Protein AF-A0A839JP02-F1 (afdb_monomer_lite)

Foldseek 3Di:
DWDDDPFKIKDWPDFDWDQDPNWTKTKTKIWIPTDPVCCVVPNIKMKIWIWTDPDPFWIKTKMAMPVGDIDIDIGGHDD

Sequence (79 aa):
MQITTNEITSNTIVANLVEENEEYILYYTYITNPKSKYSKENPIQHGTCRLMLSNKDCLTGSYWTSRQTIGDIELKKCR

pLDDT: mean 93.19, std 4.46, range [69.25, 97.88]

Radius of gyration: 14.59 Å; chains: 1; bounding box: 34×28×37 Å

Structure (mmCIF, N/CA/C/O backbone):
data_AF-A0A839JP02-F1
#
_entry.id   AF-A0A839JP02-F1
#
loop_
_atom_site.group_PDB
_atom_site.id
_atom_site.type_symbol
_atom_site.label_atom_id
_atom_site.label_alt_id
_atom_site.label_comp_id
_atom_site.label_asym_id
_atom_site.label_entity_id
_atom_site.label_seq_id
_atom_site.pdbx_PDB_ins_code
_atom_site.Cartn_x
_atom_site.Cartn_y
_atom_site.Cartn_z
_atom_site.occupancy
_atom_site.B_iso_or_equiv
_atom_site.auth_seq_id
_atom_site.auth_comp_id
_atom_site.auth_asym_id
_atom_site.auth_atom_id
_atom_site.pdbx_PDB_model_num
ATOM 1 N N . MET A 1 1 ? -6.983 6.775 -8.261 1.00 83.69 1 MET A N 1
ATOM 2 C CA . MET A 1 1 ? -5.979 7.847 -8.065 1.00 83.69 1 MET A CA 1
ATOM 3 C C . MET A 1 1 ? -4.704 7.451 -8.806 1.00 83.69 1 MET A C 1
ATOM 5 O O . MET A 1 1 ? -4.477 6.258 -8.983 1.00 83.69 1 MET A O 1
ATOM 9 N N . GLN A 1 2 ? -3.907 8.410 -9.283 1.00 91.25 2 GLN A N 1
ATOM 10 C CA . GLN A 1 2 ? -2.640 8.148 -9.975 1.00 91.25 2 GLN A CA 1
ATOM 11 C C . GLN A 1 2 ? -1.522 8.981 -9.351 1.00 91.25 2 GLN A C 1
ATOM 13 O O . GLN A 1 2 ? -1.703 10.170 -9.105 1.00 91.25 2 GLN A O 1
ATOM 18 N N . ILE A 1 3 ? -0.373 8.354 -9.125 1.00 90.06 3 IL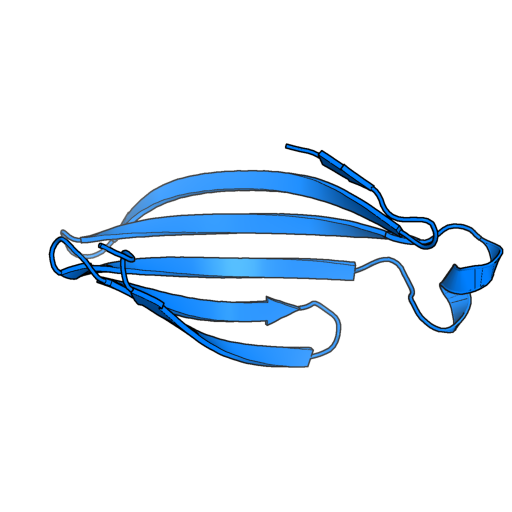E A N 1
ATOM 19 C CA . ILE A 1 3 ? 0.852 8.988 -8.637 1.00 90.06 3 ILE A CA 1
ATOM 20 C C . ILE A 1 3 ? 1.922 8.757 -9.697 1.00 90.06 3 ILE A C 1
ATOM 22 O O . ILE A 1 3 ? 2.088 7.641 -10.174 1.00 90.06 3 ILE A O 1
ATOM 26 N N . THR A 1 4 ? 2.631 9.802 -10.113 1.00 91.94 4 THR A N 1
ATOM 27 C CA . THR A 1 4 ? 3.688 9.687 -11.127 1.00 91.94 4 THR A CA 1
ATOM 28 C C . THR A 1 4 ? 4.955 10.349 -10.621 1.00 91.94 4 THR A C 1
ATOM 30 O O . THR A 1 4 ? 4.918 11.474 -10.130 1.00 91.94 4 THR A O 1
ATOM 33 N N . THR A 1 5 ? 6.075 9.650 -10.758 1.00 92.44 5 THR A N 1
ATOM 34 C CA . THR A 1 5 ? 7.419 10.172 -10.514 1.00 92.44 5 THR A CA 1
ATOM 35 C C . THR A 1 5 ? 8.217 10.166 -11.821 1.00 92.44 5 THR A C 1
ATOM 37 O O . THR A 1 5 ? 7.731 9.776 -12.888 1.00 92.44 5 THR A O 1
ATOM 40 N N . ASN A 1 6 ? 9.486 10.574 -11.762 1.00 92.06 6 ASN A N 1
ATOM 41 C CA . ASN A 1 6 ? 10.379 10.469 -12.914 1.00 92.06 6 ASN A CA 1
ATOM 42 C C . ASN A 1 6 ? 10.662 9.015 -13.329 1.00 92.06 6 ASN A C 1
ATOM 44 O O . ASN A 1 6 ? 11.057 8.795 -14.480 1.00 92.06 6 ASN A O 1
ATOM 48 N N . GLU A 1 7 ? 10.415 8.049 -12.440 1.00 91.75 7 GLU A N 1
ATOM 49 C CA . GLU A 1 7 ? 10.771 6.639 -12.605 1.00 91.75 7 GLU A CA 1
ATOM 50 C C . GLU A 1 7 ? 9.570 5.731 -12.859 1.00 91.75 7 GLU A C 1
ATOM 52 O O . GLU A 1 7 ? 9.638 4.852 -13.722 1.00 91.75 7 GLU A O 1
ATOM 57 N N . ILE A 1 8 ? 8.471 5.966 -12.141 1.00 94.31 8 ILE A N 1
ATOM 58 C CA . ILE A 1 8 ? 7.305 5.084 -12.104 1.00 94.31 8 ILE A CA 1
ATOM 59 C C . ILE A 1 8 ? 5.995 5.863 -12.233 1.00 94.31 8 ILE A C 1
ATOM 61 O O . ILE A 1 8 ? 5.895 7.029 -11.847 1.00 94.31 8 ILE A O 1
ATOM 65 N N . THR A 1 9 ? 4.963 5.179 -12.710 1.00 95.56 9 THR A N 1
ATOM 66 C CA . THR A 1 9 ? 3.566 5.591 -12.590 1.00 95.56 9 THR A CA 1
ATOM 67 C C . THR A 1 9 ? 2.822 4.535 -11.789 1.00 95.56 9 THR A C 1
ATOM 69 O O . THR A 1 9 ? 2.805 3.370 -12.175 1.00 95.56 9 THR A O 1
ATOM 72 N N . SER A 1 10 ? 2.195 4.935 -10.689 1.00 94.62 10 SER A N 1
ATOM 73 C CA . SER A 1 10 ? 1.365 4.066 -9.865 1.00 94.62 10 SER A CA 1
ATOM 74 C C . SER A 1 10 ? -0.107 4.439 -9.987 1.00 94.62 10 SER A C 1
ATOM 76 O O . SER A 1 10 ? -0.472 5.612 -9.894 1.00 94.62 10 SER A O 1
ATOM 78 N N . ASN A 1 11 ? -0.964 3.440 -10.163 1.00 96.12 11 ASN A N 1
ATOM 79 C CA . ASN A 1 11 ? -2.407 3.608 -10.295 1.00 96.12 11 ASN A CA 1
ATOM 80 C C . ASN A 1 11 ? -3.126 2.785 -9.229 1.00 96.12 11 ASN A C 1
ATOM 82 O O . ASN A 1 11 ? -2.815 1.612 -9.034 1.00 96.12 11 ASN A O 1
ATOM 86 N N . THR A 1 12 ? -4.123 3.378 -8.574 1.00 96.12 12 THR A N 1
ATOM 87 C CA . THR A 1 12 ? -5.078 2.618 -7.758 1.00 96.12 12 THR A CA 1
ATOM 88 C C . THR A 1 12 ? -5.887 1.691 -8.656 1.00 96.12 12 THR A C 1
ATOM 90 O O . THR A 1 12 ? -6.453 2.154 -9.645 1.00 96.12 12 THR A O 1
ATOM 93 N N . ILE A 1 13 ? -5.983 0.418 -8.279 1.00 95.69 13 ILE A N 1
ATOM 94 C CA . ILE A 1 13 ? -6.868 -0.567 -8.915 1.00 95.69 13 ILE A CA 1
ATOM 95 C C . ILE A 1 13 ? -8.059 -0.864 -8.005 1.00 95.69 13 ILE A C 1
ATOM 97 O O . ILE A 1 13 ? -9.183 -0.978 -8.480 1.00 95.69 13 ILE A O 1
ATOM 101 N N . VAL A 1 14 ? -7.820 -0.955 -6.695 1.00 95.62 14 VAL A N 1
ATOM 102 C CA . VAL A 1 14 ? -8.860 -1.228 -5.700 1.00 95.62 14 VAL A CA 1
ATOM 103 C C . VAL A 1 14 ? -8.741 -0.215 -4.574 1.00 95.62 14 VAL A C 1
ATOM 105 O O . VAL A 1 14 ? -7.648 0.034 -4.075 1.00 95.62 14 VAL A O 1
ATOM 108 N N . ALA A 1 15 ? -9.869 0.358 -4.180 1.00 94.88 15 ALA A N 1
ATOM 109 C CA . ALA A 1 15 ? -10.039 1.100 -2.941 1.00 94.88 15 ALA A CA 1
ATOM 110 C C . ALA A 1 15 ? -11.436 0.752 -2.431 1.00 94.88 15 ALA A C 1
ATOM 112 O O . ALA A 1 15 ? -12.413 1.390 -2.818 1.00 94.88 15 ALA A O 1
ATOM 113 N N . ASN A 1 16 ? -11.528 -0.332 -1.665 1.00 95.62 16 ASN A N 1
ATOM 114 C CA . ASN A 1 16 ? -12.802 -0.887 -1.229 1.00 95.62 16 ASN A CA 1
ATOM 115 C C . ASN A 1 16 ? -12.865 -0.958 0.292 1.00 95.62 16 ASN A C 1
ATOM 117 O O . ASN A 1 16 ? -11.916 -1.423 0.923 1.00 95.62 16 ASN A O 1
ATOM 121 N N . LEU A 1 17 ? -13.984 -0.513 0.854 1.00 94.75 17 LEU A N 1
ATOM 122 C CA . LEU A 1 17 ? -14.288 -0.653 2.270 1.00 94.75 17 LEU A CA 1
ATOM 123 C C . LEU A 1 17 ? -15.173 -1.890 2.437 1.00 94.75 17 LEU A C 1
ATOM 125 O O . LEU A 1 17 ? -16.249 -1.960 1.848 1.00 94.75 17 LEU A O 1
ATOM 129 N N . VAL A 1 18 ? -14.705 -2.863 3.206 1.00 95.25 18 VAL A N 1
ATOM 130 C CA . VAL A 1 18 ? -15.397 -4.128 3.462 1.00 95.25 18 VAL A CA 1
ATOM 131 C C . VAL A 1 18 ? -15.689 -4.217 4.949 1.00 95.25 18 VAL A C 1
ATOM 133 O O . VAL A 1 18 ? -14.840 -3.864 5.761 1.00 95.25 18 VAL A O 1
ATOM 136 N N . GLU A 1 19 ? -16.882 -4.675 5.303 1.00 94.12 19 GLU A N 1
ATOM 137 C CA . GLU A 1 19 ? -17.206 -5.029 6.680 1.00 94.12 19 GLU A CA 1
ATOM 138 C C . GLU A 1 19 ? -16.747 -6.471 6.947 1.00 94.12 19 GLU A C 1
ATOM 140 O O . GLU A 1 19 ? -17.210 -7.410 6.299 1.00 94.12 19 GLU A O 1
ATOM 145 N N . GLU A 1 20 ? -15.809 -6.646 7.874 1.00 91.50 20 GLU A N 1
ATOM 146 C CA . GLU A 1 20 ? -15.322 -7.943 8.347 1.00 91.50 20 GLU A CA 1
ATOM 147 C C . GLU A 1 20 ? -15.448 -7.969 9.870 1.00 91.50 20 GLU A C 1
ATOM 149 O O . GLU A 1 20 ? -14.866 -7.127 10.543 1.00 91.50 20 GLU A O 1
ATOM 154 N N . ASN A 1 21 ? -16.175 -8.941 10.428 1.00 89.81 21 ASN A N 1
ATOM 155 C CA . ASN A 1 21 ? -16.327 -9.098 11.883 1.00 89.81 21 ASN A CA 1
ATOM 156 C C . ASN A 1 21 ? -16.781 -7.810 12.607 1.00 89.81 21 ASN A C 1
ATOM 158 O O . ASN A 1 21 ? -16.215 -7.462 13.637 1.00 89.81 21 ASN A O 1
ATOM 162 N N . GLU A 1 22 ? -17.782 -7.107 12.062 1.00 89.88 22 GLU A N 1
ATOM 163 C CA . GLU A 1 22 ? -18.304 -5.830 12.599 1.00 89.88 22 GLU A CA 1
ATOM 164 C C . GLU A 1 22 ? -17.297 -4.658 12.553 1.00 89.88 22 GLU A C 1
ATOM 166 O O . GLU A 1 22 ? -17.538 -3.588 13.114 1.00 89.88 22 GLU A O 1
ATOM 171 N N . GLU A 1 23 ? -16.180 -4.822 11.837 1.00 90.19 23 GLU A N 1
ATOM 172 C CA . GLU A 1 23 ? -15.176 -3.786 11.611 1.00 90.19 23 GLU A CA 1
ATOM 173 C C . GLU A 1 23 ? -15.100 -3.397 10.133 1.00 90.19 23 GLU A C 1
ATOM 175 O O . GLU A 1 23 ? -15.165 -4.232 9.231 1.00 90.19 23 GLU A O 1
ATOM 180 N N . TYR A 1 24 ? -14.912 -2.104 9.865 1.00 92.25 24 TYR A N 1
ATOM 181 C CA . TYR A 1 24 ? -14.700 -1.608 8.507 1.00 92.25 24 TYR A CA 1
ATOM 182 C C . TYR A 1 24 ? -13.221 -1.627 8.136 1.00 92.25 24 TYR A C 1
ATOM 184 O O . TYR A 1 24 ? -12.385 -0.993 8.787 1.00 92.25 24 TYR A O 1
ATOM 192 N N . ILE A 1 25 ? -12.920 -2.303 7.033 1.00 95.69 25 ILE A N 1
ATOM 193 C CA . ILE A 1 25 ? -11.566 -2.576 6.572 1.00 95.69 25 ILE A CA 1
ATOM 194 C C . ILE A 1 25 ? -11.394 -2.040 5.163 1.00 95.69 25 ILE A C 1
ATOM 196 O O . ILE A 1 25 ? -12.105 -2.411 4.230 1.00 95.69 25 ILE A O 1
ATOM 200 N N . LEU A 1 26 ? -10.426 -1.147 5.001 1.00 95.44 26 LEU A N 1
ATOM 201 C CA . LEU A 1 26 ? -10.038 -0.609 3.713 1.00 95.44 26 LEU A CA 1
ATOM 202 C C . LEU A 1 26 ? -8.981 -1.514 3.084 1.00 95.44 26 LEU A C 1
ATOM 204 O O . LEU A 1 26 ? -7.841 -1.572 3.547 1.00 95.44 26 LEU A O 1
ATOM 208 N N . TYR A 1 27 ? -9.344 -2.147 1.975 1.00 96.44 27 TYR A N 1
ATOM 209 C CA . TYR A 1 27 ? -8.392 -2.760 1.061 1.00 96.44 27 TYR A CA 1
ATOM 210 C C . TYR A 1 27 ? -8.047 -1.770 -0.038 1.00 96.44 27 TYR A C 1
ATOM 212 O O . TYR A 1 27 ? -8.883 -1.415 -0.876 1.00 96.44 27 TYR A O 1
ATOM 220 N N . TYR A 1 28 ? -6.792 -1.341 -0.054 1.00 96.06 28 TYR A N 1
ATOM 221 C CA . TYR A 1 28 ? -6.274 -0.454 -1.080 1.00 96.06 28 TYR A CA 1
ATOM 222 C C . TYR A 1 28 ? -5.162 -1.155 -1.846 1.00 96.06 28 TYR A C 1
ATOM 224 O O . TYR A 1 28 ? -4.127 -1.495 -1.283 1.00 96.06 28 TYR A O 1
ATOM 232 N N . THR A 1 29 ? -5.378 -1.375 -3.141 1.00 96.75 29 THR A N 1
ATOM 233 C CA . THR A 1 29 ? -4.410 -2.012 -4.038 1.00 96.75 29 THR A CA 1
ATOM 234 C C . THR A 1 29 ? -4.030 -1.069 -5.163 1.00 96.75 29 THR A C 1
ATOM 236 O O . THR A 1 29 ? -4.893 -0.475 -5.816 1.00 96.75 29 THR A O 1
ATOM 239 N N . TYR A 1 30 ? -2.734 -0.975 -5.429 1.00 96.12 30 TYR A N 1
ATOM 240 C CA . TYR A 1 30 ? -2.170 -0.216 -6.531 1.00 96.12 30 TYR A CA 1
ATOM 241 C C . TYR A 1 30 ? -1.250 -1.085 -7.389 1.00 96.12 30 TYR A C 1
ATOM 243 O O . TYR A 1 30 ? -0.680 -2.073 -6.926 1.00 96.12 30 TYR A O 1
ATOM 251 N N . ILE A 1 31 ? -1.100 -0.697 -8.652 1.00 97.06 31 ILE A N 1
ATOM 252 C CA . ILE A 1 31 ? -0.068 -1.203 -9.560 1.00 97.06 31 ILE A CA 1
ATOM 253 C C . ILE A 1 31 ? 0.971 -0.119 -9.773 1.00 97.06 31 ILE A C 1
ATOM 255 O O . ILE A 1 31 ? 0.615 1.042 -9.948 1.00 97.06 31 ILE A O 1
ATOM 259 N N . THR A 1 32 ? 2.240 -0.500 -9.781 1.00 95.75 32 THR A N 1
ATOM 260 C CA . THR A 1 32 ? 3.367 0.361 -10.125 1.00 95.75 32 THR A CA 1
ATOM 261 C C . THR A 1 32 ? 3.926 -0.070 -11.470 1.00 95.75 32 THR A C 1
ATOM 263 O O . THR A 1 32 ? 4.369 -1.205 -11.622 1.00 95.75 32 THR A O 1
ATOM 266 N N . ASN A 1 33 ? 3.927 0.853 -12.427 1.00 95.94 33 ASN A N 1
ATOM 267 C CA . ASN A 1 33 ? 4.434 0.681 -13.780 1.00 95.94 33 ASN A CA 1
ATOM 268 C C . ASN A 1 33 ? 5.710 1.522 -13.966 1.00 95.94 33 ASN A C 1
ATOM 270 O O . ASN A 1 33 ? 5.627 2.752 -14.038 1.00 95.94 33 ASN A O 1
ATOM 274 N N . PRO A 1 34 ? 6.900 0.908 -14.024 1.00 94.81 34 PRO A N 1
ATOM 275 C CA . PRO A 1 34 ? 8.145 1.615 -14.312 1.00 94.81 34 PRO A CA 1
ATOM 276 C C . PRO A 1 34 ? 8.221 2.089 -15.762 1.00 94.81 34 PRO A C 1
ATOM 278 O O . PRO A 1 34 ? 7.744 1.426 -16.684 1.00 94.81 34 PRO A O 1
ATOM 281 N N . LYS A 1 35 ? 8.936 3.192 -15.999 1.00 93.50 35 LYS A N 1
ATOM 282 C CA . LYS A 1 35 ? 9.425 3.496 -17.351 1.00 93.50 35 LYS A CA 1
ATOM 283 C C . LYS A 1 35 ? 10.412 2.414 -17.785 1.00 93.50 35 LYS A C 1
ATOM 285 O O . LYS A 1 35 ? 11.163 1.890 -16.965 1.00 93.50 35 LYS A O 1
ATOM 290 N N . SER A 1 36 ? 10.484 2.150 -19.091 1.00 92.62 36 SER A N 1
ATOM 291 C CA . SER A 1 36 ? 11.309 1.067 -19.653 1.00 92.62 36 SER A CA 1
ATOM 292 C C . SER A 1 36 ? 12.747 1.047 -19.119 1.00 92.62 36 SER A C 1
ATOM 294 O O . SER A 1 36 ? 13.239 -0.023 -18.771 1.00 92.62 36 SER A O 1
ATOM 296 N N . LYS A 1 37 ? 13.396 2.215 -18.977 1.00 94.75 37 LYS A N 1
ATOM 297 C CA . LYS A 1 37 ? 14.775 2.329 -18.462 1.00 94.75 37 LYS A CA 1
ATOM 298 C C . LYS A 1 37 ? 14.969 1.846 -17.017 1.00 94.75 37 LYS A C 1
ATOM 300 O O . LYS A 1 37 ? 16.076 1.469 -16.670 1.00 94.75 37 LYS A O 1
ATOM 305 N N . TYR A 1 38 ? 13.912 1.833 -16.206 1.00 92.00 38 TYR A N 1
ATOM 306 C CA . TYR A 1 38 ? 13.941 1.393 -14.806 1.00 92.00 38 TYR A CA 1
ATOM 307 C C . TYR A 1 38 ? 13.306 0.014 -14.606 1.00 92.00 38 TYR A C 1
ATOM 309 O O . TYR A 1 38 ? 13.367 -0.536 -13.514 1.00 92.00 38 TYR A O 1
ATOM 317 N N . SER A 1 39 ? 12.701 -0.569 -15.645 1.00 89.06 39 SER A N 1
ATOM 318 C CA . SER A 1 39 ? 11.904 -1.801 -15.534 1.00 89.06 39 SER A CA 1
ATOM 319 C C . SER A 1 39 ? 12.691 -3.036 -15.087 1.00 89.06 39 SER A C 1
ATOM 321 O O . SER A 1 39 ? 12.105 -3.950 -14.517 1.00 89.06 39 SER A O 1
ATOM 323 N N . LYS A 1 40 ? 14.012 -3.062 -15.303 1.00 89.75 40 LYS A N 1
ATOM 324 C CA . LYS A 1 40 ? 14.875 -4.169 -14.872 1.00 89.75 40 LYS A CA 1
ATOM 325 C C . LYS A 1 40 ? 15.088 -4.182 -13.355 1.00 89.75 40 LYS A C 1
ATOM 327 O O . LYS A 1 40 ? 15.037 -5.239 -12.739 1.00 89.75 40 LYS A O 1
ATOM 332 N N . GLU A 1 41 ? 15.326 -3.016 -12.764 1.00 90.56 41 GLU A N 1
ATOM 333 C CA . GLU A 1 41 ? 15.555 -2.845 -11.320 1.00 90.56 41 GLU A CA 1
ATOM 334 C C . GLU A 1 41 ? 14.229 -2.724 -10.560 1.00 90.56 41 GLU A C 1
ATOM 336 O O . GLU A 1 41 ? 14.066 -3.191 -9.430 1.00 90.56 41 GLU A O 1
ATOM 341 N N . ASN A 1 42 ? 13.242 -2.117 -11.216 1.00 88.31 42 ASN A N 1
ATOM 342 C CA . ASN A 1 42 ? 11.925 -1.872 -10.678 1.00 88.31 42 ASN A CA 1
ATOM 343 C C . ASN A 1 42 ? 10.823 -2.444 -11.593 1.00 88.31 42 ASN A C 1
ATOM 345 O O . ASN A 1 42 ? 10.032 -1.653 -12.086 1.00 88.31 42 ASN A O 1
ATOM 349 N N . PRO A 1 43 ? 10.717 -3.773 -11.817 1.00 92.62 43 PRO A N 1
ATOM 350 C CA . PRO A 1 43 ? 9.626 -4.375 -12.590 1.00 92.62 43 PRO A CA 1
ATOM 351 C C . PRO A 1 43 ? 8.220 -4.003 -12.102 1.00 92.62 43 PRO A C 1
ATOM 353 O O . PRO A 1 43 ? 8.014 -3.615 -10.947 1.00 92.62 43 PRO A O 1
ATOM 356 N N . ILE A 1 44 ? 7.238 -4.191 -12.987 1.00 95.38 44 ILE A N 1
ATOM 357 C CA . ILE A 1 44 ? 5.819 -4.012 -12.662 1.00 95.38 44 ILE A CA 1
ATOM 358 C C . ILE A 1 44 ? 5.485 -4.804 -11.396 1.00 95.38 44 ILE A C 1
ATOM 360 O O . ILE A 1 44 ? 5.854 -5.973 -11.266 1.00 95.38 44 ILE A O 1
ATOM 364 N N . GLN A 1 45 ? 4.818 -4.154 -10.449 1.00 95.38 45 GLN A N 1
ATOM 365 C CA . GLN A 1 45 ? 4.468 -4.771 -9.175 1.00 95.38 45 GLN A CA 1
ATOM 366 C C . GLN A 1 45 ? 3.130 -4.274 -8.652 1.00 95.38 45 GLN A C 1
ATOM 368 O O . GLN A 1 45 ? 2.704 -3.159 -8.954 1.00 95.38 45 GLN A O 1
ATOM 373 N N . HIS A 1 46 ? 2.510 -5.103 -7.822 1.00 96.81 46 HIS A N 1
ATOM 374 C CA . HIS A 1 46 ? 1.298 -4.765 -7.093 1.00 96.81 46 HIS A CA 1
ATOM 375 C C . HIS A 1 46 ? 1.628 -4.569 -5.623 1.00 96.81 46 HIS A C 1
ATOM 377 O O . HIS A 1 46 ? 2.400 -5.343 -5.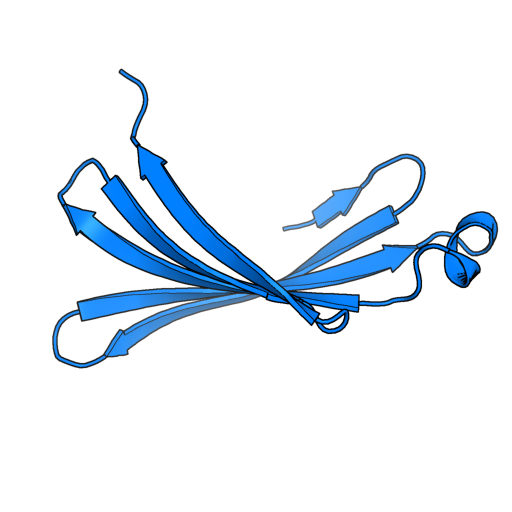058 1.00 96.81 46 HIS A O 1
ATOM 383 N N . GLY A 1 47 ? 1.039 -3.546 -5.016 1.00 96.44 47 GLY A N 1
ATOM 384 C CA . GLY A 1 47 ? 1.060 -3.343 -3.576 1.00 96.44 47 GLY A CA 1
ATOM 385 C C . GLY A 1 47 ? -0.360 -3.264 -3.046 1.00 96.44 47 GLY A C 1
ATOM 386 O O . GLY A 1 47 ? -1.202 -2.597 -3.646 1.00 96.44 47 GLY A O 1
ATOM 387 N N . THR A 1 48 ? -0.612 -3.924 -1.924 1.00 97.50 48 THR A N 1
ATOM 388 C CA . THR A 1 48 ? -1.886 -3.864 -1.210 1.00 97.50 48 THR A CA 1
ATOM 389 C C . THR A 1 48 ? -1.627 -3.461 0.229 1.00 97.50 48 THR A C 1
ATOM 391 O O . THR A 1 48 ? -0.686 -3.952 0.848 1.00 97.50 48 THR A O 1
ATOM 394 N N . CYS A 1 49 ? -2.466 -2.584 0.772 1.00 96.44 49 CYS A N 1
ATOM 395 C CA . CYS A 1 49 ? -2.605 -2.420 2.209 1.00 96.44 49 CYS A CA 1
ATOM 396 C C . CYS A 1 49 ? -4.024 -2.775 2.656 1.00 96.44 49 CYS A C 1
ATOM 398 O O . CYS A 1 49 ? -5.005 -2.512 1.954 1.00 96.44 49 CYS A O 1
ATOM 400 N N . 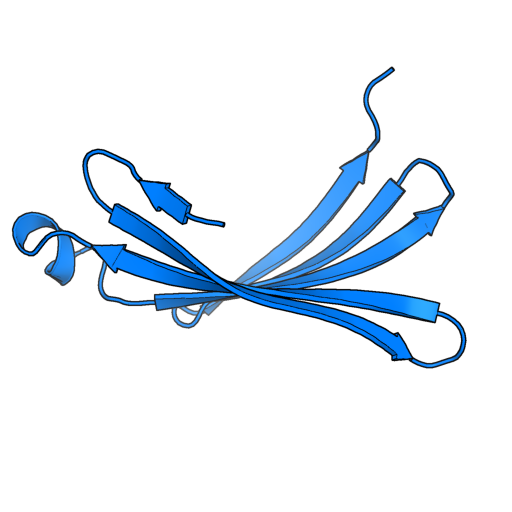ARG A 1 50 ? -4.097 -3.397 3.831 1.00 96.50 50 ARG A N 1
ATOM 401 C CA . ARG A 1 50 ? -5.317 -3.685 4.578 1.00 96.50 50 ARG A CA 1
ATOM 402 C C . ARG A 1 50 ? -5.284 -2.813 5.817 1.00 96.50 50 ARG A C 1
ATOM 404 O O . ARG A 1 50 ? -4.445 -3.041 6.683 1.00 96.50 50 ARG A O 1
ATOM 411 N N . LEU A 1 51 ? -6.154 -1.815 5.872 1.00 95.75 51 LEU A N 1
ATOM 412 C CA . LEU A 1 51 ? -6.188 -0.821 6.939 1.00 95.75 51 LEU A CA 1
ATOM 413 C C . LEU A 1 51 ? -7.515 -0.888 7.684 1.00 95.75 51 LEU A C 1
ATOM 415 O O . LEU A 1 51 ? -8.564 -1.068 7.074 1.00 95.75 51 LEU A O 1
ATOM 419 N N . MET A 1 52 ? -7.467 -0.681 8.989 1.00 94.62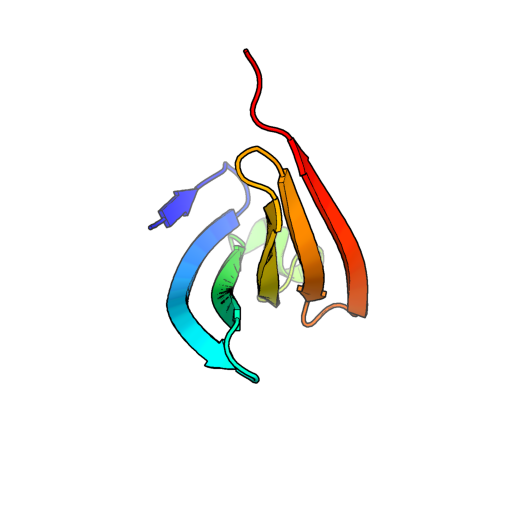 52 MET A N 1
ATOM 420 C CA . MET A 1 52 ? -8.627 -0.597 9.864 1.00 94.62 52 MET A CA 1
ATOM 421 C C . MET A 1 52 ? -8.464 0.577 10.828 1.00 94.62 52 MET A C 1
ATOM 423 O O . MET A 1 52 ? -7.349 0.985 11.160 1.00 94.62 52 MET A O 1
ATOM 427 N N . LEU A 1 53 ? -9.582 1.133 11.281 1.00 91.06 53 LEU A N 1
ATOM 428 C CA . LEU A 1 53 ? -9.589 2.127 12.351 1.00 91.06 53 LEU A CA 1
ATOM 429 C C . LEU A 1 53 ? -9.370 1.413 13.685 1.00 91.06 53 LEU A C 1
ATOM 431 O O . LEU A 1 53 ? -10.271 0.737 14.165 1.00 91.06 53 LEU A O 1
ATOM 435 N N . SER A 1 54 ? -8.198 1.588 14.300 1.00 85.00 54 SER A N 1
ATOM 436 C CA . SER A 1 54 ? -7.973 1.104 15.671 1.00 85.00 54 SER A CA 1
ATOM 437 C C . SER A 1 54 ? -8.633 2.023 16.700 1.00 85.00 54 SER A C 1
ATOM 439 O O . SER A 1 54 ? -9.118 1.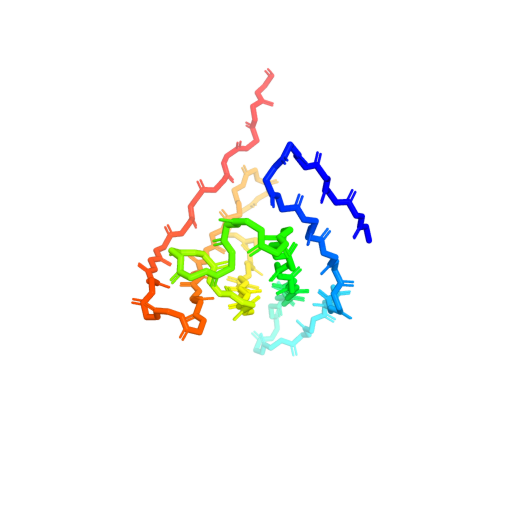577 17.736 1.00 85.00 54 SER A O 1
ATOM 441 N N . ASN A 1 55 ? -8.668 3.327 16.415 1.00 86.88 55 ASN A N 1
ATOM 442 C CA . ASN A 1 55 ? -9.457 4.325 17.129 1.00 86.88 55 ASN A CA 1
ATOM 443 C C . ASN A 1 55 ? -9.718 5.536 16.213 1.00 86.88 55 ASN A C 1
ATOM 445 O O . ASN A 1 55 ? -9.288 5.563 15.062 1.00 86.88 55 ASN A O 1
ATOM 449 N N . LYS A 1 56 ? -10.420 6.559 16.720 1.00 86.81 56 LYS A N 1
ATOM 450 C CA . LYS A 1 56 ? -10.835 7.735 15.928 1.00 86.81 56 LYS A CA 1
ATOM 451 C C . LYS A 1 56 ? -9.683 8.503 15.267 1.00 86.81 56 LYS A C 1
ATOM 453 O O . LYS A 1 56 ? -9.924 9.194 14.280 1.00 86.81 56 LYS A O 1
ATOM 458 N N . ASP A 1 57 ? -8.468 8.389 15.795 1.00 91.88 57 ASP A N 1
ATOM 459 C CA . ASP A 1 57 ? -7.301 9.147 15.341 1.00 91.88 57 ASP A CA 1
ATOM 460 C C . ASP A 1 57 ? -6.154 8.243 14.855 1.00 91.88 57 ASP A C 1
ATOM 462 O O . ASP A 1 57 ? -5.072 8.745 14.537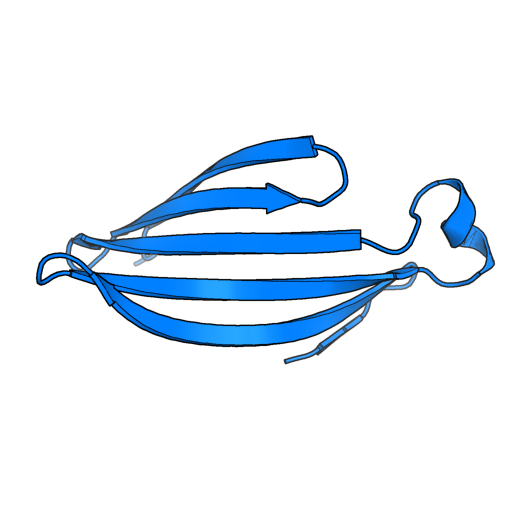 1.00 91.88 57 ASP A O 1
ATOM 466 N N . CYS A 1 58 ? -6.371 6.925 14.785 1.00 92.38 58 CYS A N 1
ATOM 467 C CA . CYS A 1 58 ? -5.343 5.957 14.425 1.00 92.38 58 CYS A CA 1
ATOM 468 C C . CYS A 1 58 ? -5.871 4.896 13.453 1.00 92.38 58 CYS A C 1
ATOM 470 O O . CYS A 1 58 ? -6.811 4.155 13.754 1.00 92.38 58 CYS A O 1
ATOM 472 N N . LEU A 1 59 ? -5.219 4.799 12.295 1.00 93.56 59 LEU A N 1
ATOM 473 C CA . LEU A 1 59 ? -5.375 3.691 11.360 1.00 93.56 59 LEU A CA 1
ATOM 474 C C . LEU A 1 59 ? -4.218 2.718 11.557 1.00 93.56 59 LEU A C 1
ATOM 476 O O . LEU A 1 59 ? -3.057 3.121 11.525 1.00 93.56 59 LEU A O 1
ATOM 480 N N . THR A 1 60 ? -4.532 1.441 11.718 1.00 95.69 60 THR A N 1
ATOM 481 C CA . THR A 1 60 ? -3.543 0.364 11.785 1.00 95.69 60 THR A CA 1
ATOM 482 C C . THR A 1 60 ? -3.778 -0.623 10.662 1.00 95.69 60 THR A C 1
ATOM 484 O O . THR A 1 60 ? -4.866 -0.700 10.091 1.00 95.69 60 THR A O 1
ATOM 487 N N . GLY A 1 61 ? -2.761 -1.400 10.331 1.00 95.75 61 GLY A N 1
ATOM 488 C CA . GLY A 1 61 ? -2.915 -2.459 9.358 1.00 95.75 61 GLY A CA 1
ATOM 489 C C . GLY A 1 61 ? -1.591 -2.998 8.877 1.00 95.75 61 GLY A C 1
ATOM 490 O O . GLY A 1 61 ? -0.547 -2.735 9.468 1.00 95.75 61 GLY A O 1
ATOM 491 N N . SER A 1 62 ? -1.649 -3.708 7.761 1.00 97.62 62 SER A N 1
ATOM 492 C CA . SER A 1 62 ? -0.475 -4.322 7.155 1.00 97.62 62 SER A CA 1
ATOM 493 C C . SER A 1 62 ? -0.472 -4.076 5.655 1.00 97.62 62 SER A C 1
ATOM 495 O O . SER A 1 62 ? -1.512 -3.830 5.034 1.00 97.62 62 SER A O 1
ATOM 497 N N . TYR A 1 63 ? 0.711 -4.135 5.060 1.00 97.00 63 TYR A N 1
ATOM 498 C CA . TYR A 1 63 ? 0.904 -4.030 3.625 1.00 97.00 63 TYR A CA 1
ATOM 499 C C . TYR A 1 63 ? 1.781 -5.157 3.114 1.00 97.00 63 TYR A C 1
ATOM 501 O O . TYR A 1 63 ? 2.616 -5.706 3.833 1.00 97.00 63 TYR A O 1
ATOM 509 N N . TRP A 1 64 ? 1.590 -5.482 1.844 1.00 97.88 64 TRP A N 1
ATOM 510 C CA . TRP A 1 64 ? 2.417 -6.433 1.126 1.00 97.88 64 TRP A CA 1
ATOM 511 C C . TRP A 1 64 ? 2.531 -6.039 -0.340 1.00 97.88 64 TRP A C 1
ATOM 513 O O . TRP A 1 64 ? 1.637 -5.410 -0.913 1.00 97.88 64 TRP A O 1
ATOM 523 N N . THR A 1 65 ? 3.639 -6.422 -0.962 1.00 96.19 65 THR A N 1
ATOM 524 C CA . THR A 1 65 ? 3.858 -6.247 -2.396 1.00 96.19 65 THR A CA 1
ATOM 525 C C . THR A 1 65 ? 4.145 -7.580 -3.069 1.00 96.19 65 THR A C 1
ATOM 527 O O . THR A 1 65 ? 4.621 -8.531 -2.446 1.00 96.19 65 THR A O 1
ATOM 530 N N . SER A 1 66 ? 3.948 -7.643 -4.385 1.00 94.44 66 SER A N 1
ATOM 531 C CA . SER A 1 66 ? 4.357 -8.793 -5.200 1.00 94.44 66 SER A CA 1
ATOM 532 C C . SER A 1 66 ? 5.878 -9.027 -5.205 1.00 94.44 66 SER A C 1
ATOM 534 O O . SER A 1 66 ? 6.342 -10.008 -5.778 1.00 94.44 66 SER A O 1
ATOM 536 N N . ARG A 1 67 ? 6.662 -8.147 -4.564 1.00 91.88 67 ARG A N 1
ATOM 537 C CA . ARG A 1 67 ? 8.104 -8.298 -4.326 1.00 91.88 67 ARG A CA 1
ATOM 538 C C . ARG A 1 67 ? 8.462 -8.782 -2.930 1.00 91.88 67 ARG A C 1
ATOM 540 O O . ARG A 1 67 ? 9.610 -8.647 -2.524 1.00 91.88 67 ARG A O 1
ATOM 547 N N . GLN A 1 68 ? 7.497 -9.336 -2.202 1.00 92.31 68 GLN A N 1
ATOM 548 C CA . GLN A 1 68 ? 7.714 -9.876 -0.858 1.00 92.31 68 GLN A CA 1
ATOM 549 C C . GLN A 1 68 ? 8.144 -8.808 0.161 1.00 92.31 68 GLN A C 1
ATOM 551 O O . GLN A 1 68 ? 8.628 -9.136 1.240 1.00 92.31 68 GLN A O 1
ATOM 556 N N . THR A 1 69 ? 7.947 -7.521 -0.146 1.00 94.81 69 THR A N 1
ATOM 557 C CA . THR A 1 69 ? 8.015 -6.478 0.877 1.00 94.81 69 THR A CA 1
ATOM 558 C C . THR A 1 69 ? 6.728 -6.544 1.674 1.00 94.81 69 THR A C 1
ATOM 560 O O . THR A 1 69 ? 5.654 -6.395 1.094 1.00 94.81 69 THR A O 1
ATOM 563 N N . ILE A 1 70 ? 6.841 -6.772 2.976 1.00 97.19 70 ILE A N 1
ATOM 564 C CA . ILE A 1 70 ? 5.717 -6.858 3.905 1.00 97.19 70 ILE A CA 1
ATOM 565 C C . ILE A 1 70 ? 6.013 -6.018 5.142 1.00 97.19 70 ILE A C 1
ATOM 567 O O . ILE A 1 70 ? 7.177 -5.806 5.485 1.00 97.19 70 ILE A O 1
ATOM 571 N N . GLY A 1 71 ? 4.971 -5.564 5.824 1.00 97.38 71 GLY A N 1
ATOM 572 C CA . GLY A 1 71 ? 5.123 -4.915 7.116 1.00 97.38 71 GLY A CA 1
ATOM 573 C C . GLY A 1 71 ? 3.814 -4.379 7.664 1.00 97.38 71 GLY A C 1
ATOM 574 O O . GLY A 1 71 ? 2.772 -4.443 7.009 1.00 97.38 71 GLY A O 1
ATOM 575 N N . ASP A 1 72 ? 3.907 -3.811 8.858 1.00 97.38 72 ASP A N 1
ATOM 576 C CA . ASP A 1 72 ? 2.790 -3.172 9.539 1.00 97.38 72 ASP A CA 1
ATOM 577 C C . ASP A 1 72 ? 2.842 -1.652 9.368 1.00 97.38 72 ASP A C 1
ATOM 579 O O . ASP A 1 72 ? 3.907 -1.053 9.187 1.00 97.38 72 ASP A O 1
ATOM 583 N N . ILE A 1 73 ? 1.669 -1.026 9.384 1.00 94.62 73 ILE A N 1
ATOM 584 C CA . ILE A 1 73 ? 1.474 0.415 9.245 1.00 94.62 73 ILE A CA 1
ATOM 585 C C . ILE A 1 73 ? 0.635 0.904 10.421 1.00 94.62 73 ILE A C 1
ATOM 587 O O . ILE A 1 73 ? -0.432 0.365 10.705 1.00 94.62 73 ILE A O 1
ATOM 591 N N . GLU A 1 74 ? 1.094 1.984 11.048 1.00 95.06 74 GLU A N 1
ATOM 592 C CA . GLU A 1 74 ? 0.327 2.784 11.999 1.00 95.06 74 GLU A CA 1
ATOM 593 C C . GLU A 1 74 ? 0.341 4.240 11.510 1.00 95.06 74 GLU A C 1
ATOM 595 O O . GLU A 1 74 ? 1.398 4.858 11.378 1.00 95.06 74 GLU A O 1
ATOM 600 N N . LEU A 1 75 ? -0.833 4.790 11.204 1.00 92.31 75 LEU A N 1
ATOM 601 C CA . LEU A 1 75 ? -1.011 6.170 10.759 1.00 92.31 75 LEU A CA 1
ATOM 602 C C . LEU A 1 75 ? -1.791 6.929 11.823 1.00 92.31 75 LEU A C 1
ATOM 604 O O . LEU A 1 75 ? -2.975 6.673 12.048 1.00 92.31 75 LEU A O 1
ATOM 608 N N . LYS A 1 76 ? -1.122 7.896 12.449 1.00 93.44 76 LYS A N 1
ATOM 609 C CA . LYS A 1 76 ? -1.729 8.794 13.431 1.00 93.44 76 LYS A CA 1
ATOM 610 C C . LYS A 1 76 ? -2.136 10.084 12.751 1.00 93.44 76 LYS A C 1
ATOM 612 O O . LYS A 1 76 ? -1.365 10.669 11.990 1.00 93.44 76 LYS A O 1
ATOM 617 N N . LYS A 1 77 ? -3.344 10.547 13.049 1.00 89.31 77 LYS A N 1
ATOM 618 C CA . LYS A 1 77 ? -3.804 11.867 12.633 1.00 89.31 77 LYS A CA 1
ATOM 619 C C . LYS A 1 77 ? -2.906 12.934 13.271 1.00 89.31 77 LYS A C 1
ATOM 621 O O . LYS A 1 77 ? -2.846 13.045 14.495 1.00 89.31 77 LYS A O 1
ATOM 626 N N . CYS A 1 78 ? -2.210 13.719 12.452 1.00 77.06 78 CYS A N 1
ATOM 627 C CA . CYS A 1 78 ? -1.495 14.898 12.938 1.00 77.06 78 CYS A CA 1
ATOM 628 C C . CYS A 1 78 ? -2.503 15.985 13.341 1.00 77.06 78 CYS A C 1
ATOM 630 O O . CYS A 1 78 ? -3.510 16.177 12.655 1.00 77.06 78 CYS A O 1
ATOM 632 N N . ARG A 1 79 ? -2.240 16.644 14.475 1.00 69.25 79 ARG A N 1
ATOM 633 C CA . ARG A 1 79 ? -3.026 17.780 14.977 1.00 69.25 79 ARG A CA 1
ATOM 634 C C . ARG A 1 79 ? -2.732 19.059 14.210 1.00 69.25 79 ARG A C 1
ATOM 636 O O . ARG A 1 79 ? -1.560 19.234 13.814 1.00 69.25 79 ARG A O 1
#

Secondary structure (DSSP, 8-state):
-EEE-SSEEEEEEEEEEEEETTEEEEEEEEEEEE-GGGTTTS--EEEEEEEEEEETTEEEEEEEETTS-EEEEEEEPP-